Protein AF-A0A960VFF1-F1 (afdb_monomer_lite)

Sequence (77 aa):
MSKNEVCPLCGTEIAPSEEFVSYSHFIEDSSDPLYDYSGCSFHKVCFKSWDKKETYEKKFNIFLEDAQRVHERNTGQ

Secondary structure (DSSP, 8-state):
-PPPPBPTTT--B--TTS-EEE-------TTSTTGGGTT-EEEHHHHHH-TTHHHHHHHHHHHHHHHHHHHHHHS--

Foldseek 3Di:
DPDFAAAPQPRHGDDPPFDKDFAAAQDPDPVDPCNVVGGGIHGPVSLVPDPCNVVVVVSRVVSVVVVVVVVVVPVPD

pLDDT: mean 87.17, std 15.7, range [38.38, 97.94]

Structure (mmCIF, N/CA/C/O backbone):
data_AF-A0A960VFF1-F1
#
_entry.id   AF-A0A960VFF1-F1
#
loop_
_atom_site.group_PDB
_atom_site.id
_atom_site.type_symbol
_atom_site.label_atom_id
_atom_site.label_alt_id
_atom_site.label_comp_id
_atom_site.label_asym_id
_atom_site.label_entity_id
_atom_site.label_seq_id
_atom_site.pdbx_PDB_ins_code
_atom_site.Cartn_x
_atom_site.Cartn_y
_atom_site.Cartn_z
_atom_site.occupancy
_atom_site.B_iso_or_equiv
_atom_site.auth_seq_id
_atom_site.auth_comp_id
_atom_site.auth_asym_id
_atom_site.auth_atom_id
_atom_site.pdbx_PDB_model_num
ATOM 1 N N . MET A 1 1 ? -19.047 16.257 -4.560 1.00 38.38 1 MET A N 1
ATOM 2 C CA . MET A 1 1 ? -19.122 15.088 -3.663 1.00 38.38 1 MET A CA 1
ATOM 3 C C . MET A 1 1 ? -17.712 14.825 -3.177 1.00 38.38 1 MET A C 1
ATOM 5 O O . MET A 1 1 ? -16.861 14.534 -4.008 1.00 38.38 1 MET A O 1
ATOM 9 N N . SER A 1 2 ? -17.435 15.045 -1.895 1.00 48.59 2 SER A N 1
ATOM 10 C CA . SER A 1 2 ? -16.142 14.690 -1.305 1.00 48.59 2 SER A CA 1
ATOM 11 C C . SER A 1 2 ? -16.051 13.164 -1.312 1.00 48.59 2 SER A C 1
ATOM 13 O O . SER A 1 2 ? -16.934 12.515 -0.760 1.00 48.59 2 SER A O 1
ATOM 15 N N . LYS A 1 3 ? -15.077 12.581 -2.019 1.00 61.81 3 LYS A N 1
ATOM 16 C CA . LYS A 1 3 ? -14.817 11.139 -1.917 1.00 61.81 3 LYS A CA 1
ATOM 17 C C . LYS A 1 3 ? -14.370 10.872 -0.481 1.00 61.81 3 LYS A C 1
ATOM 19 O O . LYS A 1 3 ? -13.353 11.424 -0.071 1.00 61.81 3 LYS A O 1
ATOM 24 N N . ASN A 1 4 ? -15.119 10.065 0.262 1.00 69.94 4 ASN A N 1
ATOM 25 C CA . ASN A 1 4 ? -14.617 9.521 1.518 1.00 69.94 4 ASN A CA 1
ATOM 26 C C . ASN A 1 4 ? -13.498 8.525 1.183 1.00 69.94 4 ASN A C 1
ATOM 28 O O . ASN A 1 4 ? -13.647 7.712 0.266 1.00 69.94 4 ASN A O 1
ATOM 32 N N . GLU A 1 5 ? -12.367 8.621 1.882 1.00 88.00 5 GLU A N 1
ATOM 33 C CA . GLU A 1 5 ? -11.281 7.655 1.730 1.00 88.00 5 GLU A CA 1
ATOM 34 C C . GLU A 1 5 ? -11.662 6.367 2.462 1.00 88.00 5 GLU A C 1
ATOM 36 O O . GLU A 1 5 ? -11.898 6.370 3.668 1.00 88.00 5 GLU A O 1
ATOM 41 N N . VAL A 1 6 ? -11.760 5.265 1.721 1.00 95.12 6 VAL A N 1
ATOM 42 C CA . VAL A 1 6 ? -12.067 3.936 2.259 1.00 95.12 6 VAL A CA 1
ATOM 43 C C . VAL A 1 6 ? -10.774 3.141 2.319 1.00 95.12 6 VAL A C 1
ATOM 45 O O . VAL A 1 6 ? -10.056 3.057 1.326 1.00 95.12 6 VAL A O 1
ATOM 48 N N . CYS A 1 7 ? -10.491 2.532 3.468 1.00 96.75 7 CYS A N 1
ATOM 49 C CA . CYS A 1 7 ? -9.342 1.653 3.623 1.00 96.75 7 CYS A CA 1
ATOM 50 C C . CYS A 1 7 ? -9.581 0.356 2.829 1.00 96.75 7 CYS A C 1
ATOM 52 O O . CYS A 1 7 ? -10.473 -0.420 3.187 1.00 96.75 7 CYS A O 1
ATOM 54 N N . PRO A 1 8 ? -8.779 0.049 1.795 1.00 95.81 8 PRO A N 1
ATOM 55 C CA . PRO A 1 8 ? -9.013 -1.116 0.936 1.00 95.81 8 PRO A CA 1
ATOM 56 C C . PRO A 1 8 ? -8.715 -2.456 1.631 1.00 95.81 8 PRO A C 1
ATOM 58 O O . PRO A 1 8 ? -9.046 -3.512 1.100 1.00 95.81 8 PRO A O 1
ATOM 61 N N . LEU A 1 9 ? -8.092 -2.437 2.817 1.00 96.62 9 LEU A N 1
ATOM 62 C CA . LEU A 1 9 ? -7.782 -3.647 3.587 1.00 96.62 9 LEU A CA 1
ATOM 63 C C . LEU A 1 9 ? -8.948 -4.111 4.465 1.00 96.62 9 LEU A C 1
ATOM 65 O O . LEU A 1 9 ? -9.109 -5.310 4.667 1.00 96.62 9 LEU A O 1
ATOM 69 N N . CYS A 1 10 ? -9.740 -3.181 5.003 1.00 96.69 10 CYS A N 1
ATOM 70 C CA . CYS A 1 10 ? -10.873 -3.503 5.877 1.00 96.69 10 CYS A CA 1
ATOM 71 C C . CYS A 1 10 ? -12.237 -3.156 5.265 1.00 96.69 10 CYS A C 1
ATOM 73 O O . CYS A 1 10 ? -13.252 -3.646 5.749 1.00 96.69 10 CYS A O 1
ATOM 75 N N . GLY A 1 11 ? -12.270 -2.339 4.207 1.00 95.62 11 GLY A N 1
ATOM 76 C CA . GLY A 1 11 ? -13.494 -1.902 3.535 1.00 95.62 11 GLY A CA 1
ATOM 77 C C . GLY A 1 11 ? -14.258 -0.786 4.255 1.00 95.62 11 GLY A C 1
ATOM 78 O O . GLY A 1 11 ? -15.358 -0.444 3.828 1.00 95.62 11 GLY A O 1
ATOM 79 N N . THR A 1 12 ? -13.698 -0.212 5.323 1.00 96.31 12 THR A N 1
ATOM 80 C CA . THR A 1 12 ? -14.336 0.844 6.124 1.00 96.31 12 THR A CA 1
ATOM 81 C C . THR A 1 12 ? -13.772 2.218 5.773 1.00 96.31 12 THR A C 1
ATOM 83 O O . THR A 1 12 ? -12.595 2.352 5.430 1.00 96.31 12 THR A O 1
ATOM 86 N N . GLU A 1 13 ? -14.608 3.250 5.878 1.00 96.06 13 GLU A N 1
ATOM 87 C CA . GLU A 1 13 ? -14.175 4.646 5.779 1.00 96.06 13 GLU A CA 1
ATOM 88 C C . GLU A 1 13 ? -13.100 4.972 6.823 1.00 96.06 13 GLU A C 1
ATOM 90 O O . GLU A 1 13 ? -13.167 4.519 7.966 1.00 96.06 13 GLU A O 1
ATOM 95 N N . ILE A 1 14 ? -12.112 5.765 6.419 1.00 95.38 14 ILE A N 1
ATOM 96 C CA . ILE A 1 14 ? -11.099 6.328 7.306 1.00 95.38 14 ILE A CA 1
ATOM 97 C C . ILE A 1 14 ? -11.656 7.647 7.837 1.00 95.38 14 ILE A C 1
ATOM 99 O O . ILE A 1 14 ? -11.779 8.627 7.098 1.00 95.38 14 ILE A O 1
ATOM 103 N N . ALA A 1 15 ? -12.024 7.679 9.115 1.00 92.81 15 ALA A N 1
ATOM 104 C CA . ALA A 1 15 ? -12.525 8.899 9.729 1.00 92.81 15 ALA A CA 1
ATOM 105 C C . ALA A 1 15 ? -11.382 9.918 9.932 1.00 92.81 15 ALA A C 1
ATOM 107 O O . ALA A 1 15 ? -10.249 9.523 10.207 1.00 92.81 15 ALA A O 1
ATOM 108 N N . PRO A 1 16 ? -11.658 11.239 9.910 1.00 88.62 16 PRO A N 1
ATOM 109 C CA . PRO A 1 16 ? -10.630 12.268 10.122 1.00 88.62 16 PRO A CA 1
ATOM 110 C C . PRO A 1 16 ? -9.889 12.173 11.466 1.00 88.62 16 PRO A C 1
ATOM 112 O O . PRO A 1 16 ? -8.814 12.743 11.622 1.00 88.62 16 PRO A O 1
ATOM 115 N N . SER A 1 17 ? -10.482 11.498 12.454 1.00 93.06 17 SER A N 1
ATOM 116 C CA . SER A 1 17 ? -9.896 11.260 13.775 1.00 93.06 17 SER A CA 1
ATOM 117 C C . SER A 1 17 ? -9.010 10.013 13.849 1.00 93.06 17 SER A C 1
ATOM 119 O O . SER A 1 17 ? -8.378 9.791 14.879 1.00 93.06 17 SER A O 1
ATOM 121 N N . GLU A 1 18 ? -9.003 9.165 12.820 1.00 94.00 18 GLU A N 1
ATOM 122 C CA . GLU A 1 18 ? -8.223 7.928 12.795 1.00 94.00 18 GLU A CA 1
ATOM 123 C C . GLU A 1 18 ? -6.828 8.162 12.212 1.00 94.00 18 GLU A C 1
ATOM 125 O O . GLU A 1 18 ? -6.633 8.960 11.298 1.00 94.00 18 GLU A O 1
ATOM 130 N N . GLU A 1 19 ? -5.833 7.435 12.722 1.00 96.62 19 GLU A N 1
ATOM 131 C CA . GLU A 1 19 ? -4.500 7.455 12.126 1.00 96.62 19 GLU A CA 1
ATOM 132 C C . GLU A 1 19 ? -4.483 6.657 10.818 1.00 96.62 19 GLU A C 1
ATOM 134 O O . GLU A 1 19 ? -4.844 5.473 10.784 1.00 96.62 19 GLU A O 1
ATOM 139 N N . PHE A 1 20 ? -3.968 7.274 9.758 1.00 96.19 20 PHE A N 1
ATOM 140 C CA . PHE A 1 20 ? -3.835 6.657 8.446 1.00 96.19 20 PHE A CA 1
ATOM 141 C C . PHE A 1 20 ? -2.457 6.898 7.832 1.00 96.19 20 PHE A C 1
ATOM 143 O O . PHE A 1 20 ? -1.682 7.745 8.279 1.00 96.19 20 PHE A O 1
ATOM 150 N N . VAL A 1 21 ? -2.145 6.098 6.819 1.00 95.62 21 VAL A N 1
ATOM 151 C CA . VAL A 1 21 ? -0.989 6.271 5.940 1.00 95.62 21 VAL A CA 1
ATOM 152 C C . VAL A 1 21 ? -1.488 6.361 4.507 1.00 95.62 21 VAL A C 1
ATOM 154 O O . VAL A 1 21 ? -2.386 5.612 4.126 1.00 95.62 21 VAL A O 1
ATOM 157 N N . SER A 1 22 ? -0.904 7.261 3.724 1.00 93.50 22 SER A N 1
ATOM 158 C CA . SER A 1 22 ? -1.268 7.477 2.324 1.00 93.50 22 SER A CA 1
ATOM 159 C C . SER A 1 22 ? -0.052 7.297 1.440 1.00 93.50 22 SER A C 1
ATOM 161 O O . SER A 1 22 ? 1.051 7.719 1.790 1.00 93.50 22 SER A O 1
ATOM 163 N N . TYR A 1 23 ? -0.276 6.699 0.279 1.00 93.81 23 TYR A N 1
ATOM 164 C CA . TYR A 1 23 ? 0.741 6.512 -0.744 1.00 93.81 23 TYR A CA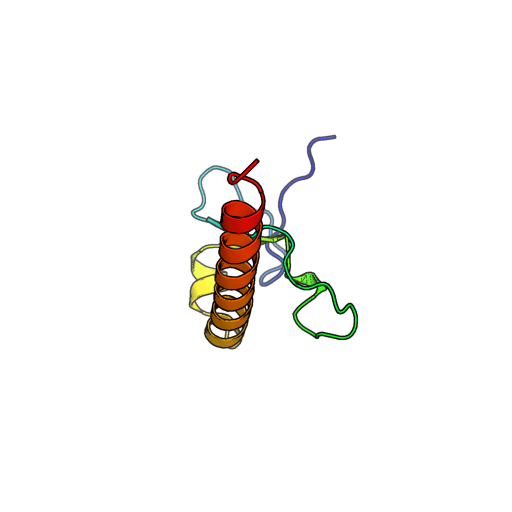 1
ATOM 165 C C . TYR A 1 23 ? 0.303 7.224 -2.018 1.00 93.81 23 TYR A C 1
ATOM 167 O O . TYR A 1 23 ? -0.876 7.210 -2.360 1.00 93.81 23 TYR A O 1
ATOM 175 N N . SER A 1 24 ? 1.244 7.831 -2.740 1.00 90.75 24 SER A N 1
ATOM 176 C CA . SER A 1 24 ? 1.005 8.220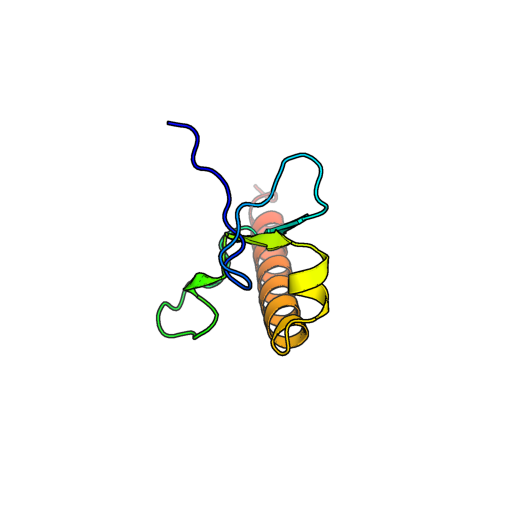 -4.132 1.00 90.75 24 SER A CA 1
ATOM 177 C C . SER A 1 24 ? 0.835 6.970 -4.993 1.00 90.75 24 SER A C 1
ATOM 179 O O . SER A 1 24 ? 1.272 5.890 -4.606 1.00 90.75 24 SER A O 1
ATOM 181 N N . HIS A 1 25 ? 0.232 7.091 -6.171 1.00 92.19 25 HIS A N 1
ATOM 182 C CA . HIS A 1 25 ? 0.245 5.984 -7.124 1.00 92.19 25 HIS A CA 1
ATOM 183 C C . HIS A 1 25 ? 1.685 5.765 -7.627 1.00 92.19 25 HIS A C 1
ATOM 185 O O . HIS A 1 25 ? 2.343 6.722 -8.031 1.00 92.19 25 HIS A O 1
ATOM 191 N N . PHE A 1 26 ? 2.189 4.536 -7.524 1.00 94.31 26 PHE A N 1
ATOM 192 C CA . PHE A 1 26 ? 3.589 4.164 -7.776 1.00 94.31 26 PHE A CA 1
ATOM 193 C C . PHE A 1 26 ? 3.768 2.816 -8.490 1.00 94.31 26 PHE A C 1
ATOM 195 O O . PHE A 1 26 ? 4.884 2.478 -8.876 1.00 94.31 26 PHE A O 1
ATOM 202 N N . ILE A 1 27 ? 2.704 2.023 -8.638 1.00 92.88 27 ILE A N 1
ATOM 203 C CA . ILE A 1 27 ? 2.741 0.756 -9.375 1.00 92.88 27 ILE A CA 1
ATOM 204 C C . ILE A 1 27 ? 2.090 0.995 -10.729 1.00 92.88 27 ILE A C 1
ATOM 206 O O . ILE A 1 27 ? 0.891 1.227 -10.793 1.00 92.88 27 ILE A O 1
ATOM 210 N N . GLU A 1 28 ? 2.876 0.943 -11.802 1.00 92.00 28 GLU A N 1
ATOM 211 C CA . GLU A 1 28 ? 2.378 1.175 -13.167 1.00 92.00 28 GLU A CA 1
ATOM 212 C C . GLU A 1 28 ? 1.808 -0.095 -13.816 1.00 92.00 28 GLU A C 1
ATOM 214 O O . GLU A 1 28 ? 0.906 -0.018 -14.650 1.00 92.00 28 GLU A O 1
ATOM 219 N N . ASP A 1 29 ? 2.317 -1.273 -13.439 1.00 93.75 29 ASP A N 1
ATOM 220 C CA . ASP A 1 29 ? 1.848 -2.546 -13.987 1.00 93.75 29 ASP A CA 1
ATOM 221 C C . ASP A 1 29 ? 0.506 -2.953 -13.371 1.00 93.75 29 ASP A C 1
ATOM 223 O O . ASP A 1 29 ? 0.441 -3.418 -12.234 1.00 93.75 29 ASP A O 1
ATOM 227 N N . SER A 1 30 ? -0.563 -2.834 -14.160 1.00 93.50 30 SER A N 1
ATOM 228 C CA . SER A 1 30 ? -1.918 -3.255 -13.774 1.00 93.50 30 SER A CA 1
ATOM 229 C C . SER A 1 30 ? -2.074 -4.761 -13.532 1.00 93.50 30 SER A C 1
ATOM 231 O O . SER A 1 30 ? -3.082 -5.186 -12.972 1.00 93.50 30 SER A O 1
ATOM 233 N N . SER A 1 31 ? -1.098 -5.578 -13.944 1.00 95.44 31 SER A N 1
ATOM 234 C CA . SER A 1 31 ? -1.098 -7.017 -13.649 1.00 95.44 31 SER A CA 1
ATOM 235 C C . SER A 1 31 ? -0.554 -7.329 -12.251 1.00 95.44 31 SER A C 1
ATOM 237 O O . SER A 1 31 ? -0.701 -8.458 -11.775 1.00 95.44 31 SER A O 1
ATOM 239 N N . ASP A 1 32 ? 0.081 -6.358 -11.584 1.00 94.44 32 ASP A N 1
ATOM 240 C CA . ASP A 1 32 ? 0.605 -6.530 -10.236 1.00 94.44 32 ASP A CA 1
ATOM 241 C C . ASP A 1 32 ? -0.563 -6.623 -9.236 1.00 94.44 32 ASP A C 1
ATOM 243 O O . ASP A 1 32 ? -1.407 -5.727 -9.183 1.00 94.44 32 ASP A O 1
ATOM 247 N N . PRO A 1 33 ? -0.622 -7.658 -8.379 1.00 94.94 33 PRO A N 1
ATOM 248 C CA . PRO A 1 33 ? -1.690 -7.801 -7.390 1.00 94.94 33 PRO A CA 1
ATOM 249 C C . PRO A 1 33 ? -1.729 -6.673 -6.345 1.00 94.94 33 PRO A C 1
ATOM 251 O O . PRO A 1 33 ? -2.656 -6.626 -5.537 1.00 94.94 33 PRO A O 1
ATOM 254 N N . LEU A 1 34 ? -0.708 -5.813 -6.295 1.00 95.94 34 LEU A N 1
ATOM 255 C CA . LEU A 1 34 ? -0.654 -4.633 -5.440 1.00 95.94 34 LEU A CA 1
ATOM 256 C C . LEU A 1 34 ? -1.097 -3.343 -6.155 1.00 95.94 34 LEU A C 1
ATOM 258 O O . LEU A 1 34 ? -1.208 -2.314 -5.489 1.00 95.94 34 LEU A O 1
ATOM 262 N N . TYR A 1 35 ? -1.369 -3.388 -7.465 1.00 94.62 35 TYR A N 1
ATOM 263 C CA . TYR A 1 35 ? -1.742 -2.227 -8.280 1.00 94.62 35 TYR A CA 1
ATOM 264 C C . TYR A 1 35 ? -2.917 -1.442 -7.687 1.00 94.62 35 TYR A C 1
ATOM 266 O O . TYR A 1 35 ? -2.795 -0.241 -7.453 1.00 94.62 35 TYR A O 1
ATOM 274 N N . ASP A 1 36 ? -4.006 -2.132 -7.336 1.00 93.38 36 ASP A N 1
ATOM 275 C CA . ASP A 1 36 ? -5.229 -1.512 -6.801 1.00 93.38 36 ASP A CA 1
ATOM 276 C C . ASP A 1 36 ? -5.042 -0.851 -5.429 1.00 93.38 36 ASP A C 1
ATOM 278 O O . ASP A 1 36 ? -5.859 -0.038 -5.006 1.00 93.38 36 ASP A O 1
ATOM 282 N N . TYR A 1 37 ? -3.970 -1.202 -4.719 1.00 94.69 37 TYR A N 1
ATOM 283 C CA . TYR A 1 37 ? -3.623 -0.612 -3.429 1.00 94.69 37 TYR A CA 1
ATOM 284 C C . TYR A 1 37 ? -2.770 0.654 -3.597 1.00 94.69 37 TYR A C 1
ATOM 286 O O . TYR A 1 37 ? -2.669 1.467 -2.677 1.00 94.69 37 TYR A O 1
ATOM 294 N N . SER A 1 38 ? -2.159 0.836 -4.770 1.00 93.38 38 SER A N 1
ATOM 295 C CA . SER A 1 38 ? -1.282 1.957 -5.072 1.00 93.38 38 SER A CA 1
ATOM 296 C C . SER A 1 38 ? -2.073 3.250 -5.255 1.00 93.38 38 SER A C 1
ATOM 298 O O . SER A 1 38 ? -2.966 3.336 -6.096 1.00 93.38 38 SER A O 1
ATOM 300 N N . GLY A 1 39 ? -1.721 4.297 -4.508 1.00 91.19 39 GLY A N 1
ATOM 301 C CA . GLY A 1 39 ? -2.492 5.545 -4.501 1.00 91.19 39 GLY A CA 1
ATOM 302 C C . GLY A 1 39 ? -3.606 5.593 -3.452 1.00 91.19 39 GLY A C 1
ATOM 303 O O . GLY A 1 39 ? -4.353 6.569 -3.422 1.00 91.19 39 GLY A O 1
ATOM 304 N N . CYS A 1 40 ? -3.744 4.561 -2.613 1.00 94.31 40 CYS A N 1
ATOM 305 C CA . CYS A 1 40 ? -4.747 4.523 -1.553 1.00 94.31 40 CYS A CA 1
ATOM 306 C C . CYS A 1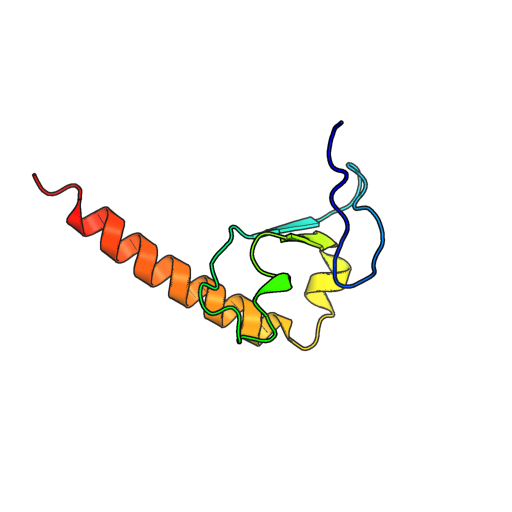 40 ? -4.217 5.022 -0.203 1.00 94.31 40 CYS A C 1
ATOM 308 O O . CYS A 1 40 ? -3.016 4.983 0.096 1.00 94.31 40 CYS A O 1
ATOM 310 N N . SER A 1 41 ? -5.170 5.413 0.641 1.00 95.56 41 SER A N 1
ATOM 311 C CA . SER A 1 41 ? -4.988 5.594 2.077 1.00 95.56 41 SER A CA 1
ATOM 312 C C . SER A 1 41 ? -5.431 4.343 2.838 1.00 95.56 41 SER A C 1
ATOM 314 O O . SER A 1 41 ? -6.382 3.657 2.461 1.00 95.56 41 SER A O 1
ATOM 316 N N . PHE A 1 42 ? -4.746 4.053 3.939 1.00 96.50 42 PHE A N 1
ATOM 317 C CA . PHE A 1 42 ? -4.984 2.888 4.784 1.00 96.50 42 PHE A CA 1
ATOM 318 C C . PHE A 1 42 ? -5.067 3.314 6.238 1.00 96.50 42 PHE A C 1
ATOM 320 O O . PHE A 1 42 ? -4.252 4.123 6.681 1.00 96.50 42 PHE A O 1
ATOM 327 N N . HIS A 1 43 ? -5.938 2.683 7.029 1.00 97.94 43 HIS A N 1
ATOM 328 C CA . HIS A 1 43 ? -5.788 2.749 8.483 1.00 97.94 43 HIS A CA 1
ATOM 329 C C . HIS A 1 43 ? -4.387 2.277 8.870 1.00 97.94 43 HIS A C 1
ATOM 331 O O . HIS A 1 43 ? -3.939 1.207 8.445 1.00 97.94 43 HIS A O 1
ATOM 337 N N . LYS A 1 44 ? -3.708 3.039 9.730 1.00 97.00 44 LYS A N 1
ATOM 338 C CA . LYS A 1 44 ? -2.342 2.734 10.175 1.00 97.00 44 LYS A CA 1
ATOM 339 C C . LYS A 1 44 ? -2.246 1.342 10.805 1.00 97.00 44 LYS A C 1
ATOM 341 O O . LYS A 1 44 ? -1.263 0.633 10.600 1.00 97.00 44 LYS A O 1
ATOM 346 N N . VAL A 1 45 ? -3.288 0.930 11.530 1.00 97.31 45 VAL A N 1
ATOM 347 C CA . VAL A 1 45 ? -3.390 -0.407 12.133 1.00 97.31 45 VAL A CA 1
ATOM 348 C C . VAL A 1 45 ? -3.563 -1.507 11.084 1.00 97.31 45 VAL A C 1
ATOM 350 O O . VAL A 1 45 ? -2.842 -2.500 11.139 1.00 97.31 45 VAL A O 1
ATOM 353 N N . CYS A 1 46 ? -4.437 -1.312 10.090 1.00 97.88 46 CYS A N 1
ATOM 354 C CA . CYS A 1 46 ? -4.642 -2.280 9.013 1.00 97.88 46 CYS A CA 1
ATOM 355 C C . CYS A 1 46 ? -3.364 -2.464 8.199 1.00 97.88 46 CYS A C 1
ATOM 357 O O . CYS A 1 46 ? -2.956 -3.593 7.953 1.00 97.88 46 CYS A O 1
ATOM 359 N N . PHE A 1 47 ? -2.694 -1.362 7.856 1.00 97.62 47 PHE A N 1
ATOM 360 C CA . PHE A 1 47 ? -1.436 -1.417 7.124 1.00 97.62 47 PHE A CA 1
ATOM 361 C C . PHE A 1 47 ? -0.332 -2.120 7.923 1.00 97.62 47 PHE A C 1
ATOM 363 O O . PHE A 1 47 ? 0.395 -2.946 7.382 1.00 97.62 47 PHE A O 1
ATOM 370 N N . LYS A 1 48 ? -0.229 -1.852 9.233 1.00 97.31 48 LYS A N 1
ATOM 371 C CA . LYS A 1 48 ? 0.765 -2.494 10.108 1.00 97.31 48 LYS A CA 1
ATOM 372 C C . LYS A 1 48 ? 0.583 -4.013 10.205 1.00 97.31 48 LYS A C 1
ATOM 374 O O . LYS A 1 48 ? 1.576 -4.721 10.340 1.00 97.31 48 LYS A O 1
ATOM 379 N N . SER A 1 49 ? -0.657 -4.493 10.158 1.00 97.06 49 SER A N 1
ATOM 380 C CA . SER A 1 49 ? -0.997 -5.917 10.271 1.00 97.06 49 SER A CA 1
ATOM 381 C C . SER A 1 49 ? -1.104 -6.642 8.928 1.00 97.06 49 SER A C 1
ATOM 383 O O . SER A 1 49 ? -1.356 -7.845 8.915 1.00 97.06 49 SER A O 1
ATOM 385 N N . TRP A 1 50 ? -0.933 -5.941 7.808 1.00 97.62 50 TRP A N 1
ATOM 386 C CA . TRP A 1 50 ? -1.063 -6.528 6.482 1.00 97.62 50 TRP A CA 1
ATOM 387 C C . TRP A 1 50 ? 0.140 -7.408 6.134 1.00 97.62 50 TRP A C 1
ATOM 389 O O . TRP A 1 50 ? 1.285 -6.963 6.204 1.00 97.62 50 TRP A O 1
ATOM 399 N N . ASP A 1 51 ? -0.113 -8.642 5.698 1.00 97.19 51 ASP A N 1
ATOM 400 C CA . ASP A 1 51 ? 0.928 -9.614 5.345 1.00 97.19 51 ASP A CA 1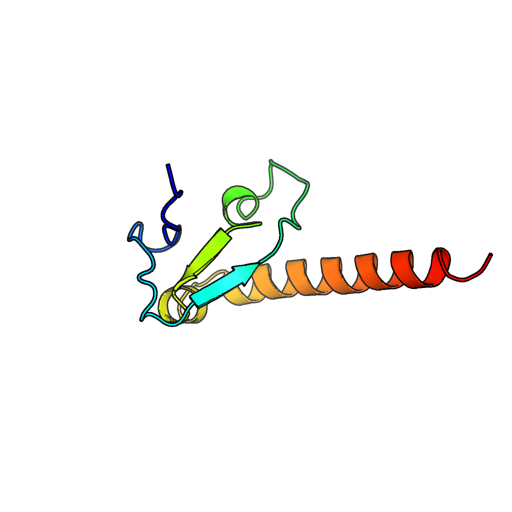
ATOM 401 C C . ASP A 1 51 ? 1.825 -9.134 4.194 1.00 97.19 51 ASP A C 1
ATOM 403 O O . ASP A 1 51 ? 3.015 -9.445 4.158 1.00 97.19 51 ASP A O 1
ATOM 407 N N . LYS A 1 52 ? 1.288 -8.303 3.291 1.00 96.62 52 LYS A N 1
ATOM 408 C CA . LYS A 1 52 ? 2.035 -7.768 2.144 1.00 96.62 52 LYS A CA 1
ATOM 409 C C . LYS A 1 52 ? 2.751 -6.447 2.433 1.00 96.62 52 LYS A C 1
ATOM 411 O O . LYS A 1 52 ? 3.400 -5.923 1.526 1.00 96.62 52 LYS A O 1
ATOM 416 N N . LYS A 1 53 ? 2.679 -5.918 3.666 1.00 96.69 53 LYS A N 1
ATOM 417 C CA . LYS A 1 53 ? 3.262 -4.619 4.059 1.00 96.69 53 LYS A CA 1
ATOM 418 C C . LYS A 1 53 ? 4.710 -4.470 3.599 1.00 96.69 53 LYS A C 1
ATOM 420 O O . LYS A 1 53 ? 5.043 -3.497 2.934 1.00 96.69 53 LYS A O 1
ATOM 425 N N . GLU A 1 54 ? 5.556 -5.447 3.919 1.00 97.00 54 GLU A N 1
ATOM 426 C CA . GLU A 1 54 ? 6.988 -5.387 3.607 1.00 97.00 54 GLU A CA 1
ATOM 427 C C . GLU A 1 54 ? 7.244 -5.347 2.092 1.00 97.00 54 GLU A C 1
ATOM 429 O O . GLU A 1 54 ? 8.053 -4.557 1.607 1.00 97.00 54 GLU A O 1
ATOM 434 N N . THR A 1 55 ? 6.507 -6.154 1.323 1.00 96.75 55 THR A N 1
ATOM 435 C CA . THR A 1 55 ? 6.618 -6.168 -0.145 1.00 96.75 55 THR A CA 1
ATOM 436 C C . THR A 1 55 ? 6.148 -4.844 -0.747 1.00 96.75 55 THR A C 1
ATOM 438 O O . THR A 1 55 ? 6.780 -4.324 -1.667 1.00 96.75 55 THR A O 1
ATOM 441 N N . TYR A 1 56 ? 5.064 -4.284 -0.212 1.00 96.38 56 TYR A N 1
ATOM 442 C CA . TYR A 1 56 ? 4.511 -3.008 -0.646 1.00 96.38 56 TYR A CA 1
ATOM 443 C C . TYR A 1 56 ? 5.470 -1.841 -0.357 1.00 96.38 56 TYR A C 1
ATOM 445 O O . TYR A 1 56 ? 5.794 -1.076 -1.264 1.00 96.38 56 TYR A O 1
ATOM 453 N N . GLU A 1 57 ? 6.008 -1.752 0.866 1.00 95.44 57 GLU A N 1
ATOM 454 C CA . GLU A 1 57 ? 7.003 -0.736 1.244 1.00 95.44 57 GLU A CA 1
ATOM 455 C C . GLU A 1 57 ? 8.281 -0.853 0.410 1.00 95.44 57 GLU A C 1
ATOM 457 O O . GLU A 1 57 ? 8.823 0.159 -0.028 1.00 95.44 57 GLU A O 1
ATOM 462 N N . LYS A 1 58 ? 8.743 -2.076 0.125 1.00 96.19 58 LYS A N 1
ATOM 463 C CA . LYS A 1 58 ? 9.916 -2.289 -0.728 1.00 96.19 58 LYS A CA 1
ATOM 464 C C . LYS A 1 58 ? 9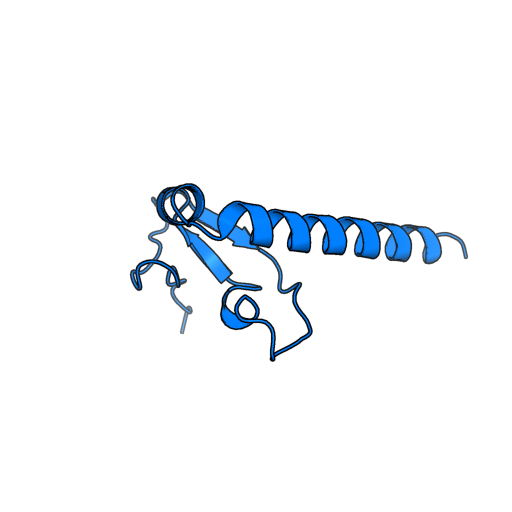.707 -1.732 -2.137 1.00 96.19 58 LYS A C 1
ATOM 466 O O . LYS A 1 58 ? 10.593 -1.056 -2.650 1.00 96.19 58 LYS A O 1
ATOM 471 N N . LYS A 1 59 ? 8.550 -1.989 -2.756 1.00 95.31 59 LYS A N 1
ATOM 472 C CA . LYS A 1 59 ? 8.222 -1.440 -4.083 1.00 95.31 59 LYS A CA 1
ATOM 473 C C . LYS A 1 59 ? 8.111 0.087 -4.052 1.00 95.31 59 LYS A C 1
ATOM 475 O O . LYS A 1 59 ? 8.613 0.739 -4.960 1.00 95.31 59 LYS A O 1
ATOM 480 N N . PHE A 1 60 ? 7.514 0.653 -3.001 1.00 94.44 60 PHE A N 1
ATOM 481 C CA . PHE A 1 60 ? 7.418 2.105 -2.852 1.00 94.44 60 PHE A CA 1
ATOM 482 C C . PHE A 1 60 ? 8.791 2.766 -2.681 1.00 94.44 60 PHE A C 1
ATOM 484 O O . PHE A 1 60 ? 9.060 3.790 -3.300 1.00 94.44 60 PHE A O 1
ATOM 491 N N . ASN A 1 61 ? 9.686 2.163 -1.897 1.00 93.88 61 ASN A N 1
ATOM 492 C CA . ASN A 1 61 ? 11.047 2.671 -1.729 1.00 93.88 61 ASN A CA 1
ATOM 493 C C . ASN A 1 61 ? 11.822 2.658 -3.053 1.00 93.88 61 ASN A C 1
ATOM 495 O O . ASN A 1 61 ? 12.432 3.667 -3.386 1.00 93.88 61 ASN A O 1
ATOM 499 N N . ILE A 1 62 ? 11.718 1.578 -3.840 1.00 92.81 62 ILE A N 1
ATOM 500 C CA . ILE A 1 62 ? 12.316 1.508 -5.185 1.00 92.81 62 ILE A CA 1
ATOM 501 C C . ILE A 1 62 ? 11.788 2.649 -6.065 1.00 92.81 62 ILE A C 1
ATOM 503 O O . ILE A 1 62 ? 12.572 3.363 -6.685 1.00 92.81 62 ILE A O 1
ATOM 507 N N . PHE A 1 63 ? 10.470 2.877 -6.061 1.00 91.06 63 PHE A N 1
ATOM 508 C CA . PHE A 1 63 ? 9.867 3.995 -6.785 1.00 91.06 63 PHE A CA 1
ATOM 509 C C . PHE A 1 63 ? 10.429 5.355 -6.341 1.00 91.06 63 PHE A C 1
ATOM 511 O O . PHE A 1 63 ? 10.739 6.194 -7.186 1.00 91.06 63 PHE A O 1
ATOM 518 N N . LEU A 1 64 ? 10.591 5.587 -5.033 1.00 89.06 64 LEU A N 1
ATOM 519 C CA . LEU A 1 64 ? 11.168 6.833 -4.521 1.00 89.06 64 LEU A CA 1
ATOM 520 C C . LEU A 1 64 ? 12.628 7.015 -4.952 1.00 89.06 64 LEU A C 1
ATOM 522 O O . LEU A 1 64 ? 13.013 8.125 -5.320 1.00 89.06 64 LEU A O 1
ATOM 526 N N . GLU A 1 65 ? 13.429 5.949 -4.933 1.00 88.81 65 GLU A N 1
ATOM 527 C CA . GLU A 1 65 ? 14.816 5.979 -5.409 1.00 88.81 65 GLU A CA 1
ATOM 528 C C . GLU A 1 65 ? 14.887 6.333 -6.903 1.00 88.81 65 GLU A C 1
ATOM 530 O O . GLU A 1 65 ? 15.703 7.165 -7.311 1.00 88.81 65 GLU A O 1
ATOM 535 N N . ASP A 1 66 ? 14.003 5.761 -7.724 1.00 82.62 66 ASP A N 1
ATOM 536 C CA . ASP A 1 66 ? 13.926 6.082 -9.150 1.00 82.62 66 ASP A CA 1
ATOM 537 C C . ASP A 1 66 ? 13.426 7.514 -9.398 1.00 82.62 66 ASP A C 1
ATOM 539 O O . ASP A 1 66 ? 13.989 8.228 -10.234 1.00 82.62 66 ASP A O 1
ATOM 543 N N . ALA A 1 67 ? 12.441 7.988 -8.630 1.00 76.00 67 ALA A N 1
ATOM 544 C CA . ALA A 1 67 ? 11.932 9.356 -8.722 1.00 76.00 67 ALA A CA 1
ATOM 545 C C . ALA A 1 67 ? 12.996 10.408 -8.345 1.00 76.00 67 ALA A C 1
ATOM 547 O O . ALA A 1 67 ? 13.116 11.439 -9.013 1.00 76.00 67 ALA A O 1
ATOM 548 N N . GLN A 1 68 ? 13.816 10.141 -7.322 1.00 66.56 68 GLN A N 1
ATOM 549 C CA . GLN A 1 68 ? 14.926 11.018 -6.923 1.00 66.56 68 GLN A CA 1
ATOM 550 C C . GLN A 1 68 ? 15.977 11.147 -8.035 1.00 66.56 68 GLN A C 1
ATOM 552 O O . GLN A 1 68 ? 16.372 12.261 -8.383 1.00 66.56 68 GLN A O 1
ATOM 557 N N . ARG A 1 69 ? 16.321 10.035 -8.700 1.00 61.81 69 ARG A N 1
ATOM 558 C CA . ARG A 1 69 ? 17.250 10.028 -9.848 1.00 61.81 69 ARG A CA 1
ATOM 559 C C . ARG A 1 69 ? 16.743 10.807 -11.063 1.00 61.81 69 ARG A C 1
ATOM 561 O O . ARG A 1 69 ? 17.536 11.136 -11.950 1.00 61.81 69 ARG A O 1
ATOM 568 N N . VAL A 1 70 ? 15.434 11.038 -11.170 1.00 58.62 70 VAL A N 1
ATOM 569 C CA . VAL A 1 70 ? 14.828 11.860 -12.229 1.00 58.62 70 VAL A CA 1
ATOM 570 C C . VAL A 1 70 ? 14.835 13.339 -11.839 1.00 58.62 70 VAL A C 1
ATOM 572 O O . VAL A 1 70 ? 15.084 14.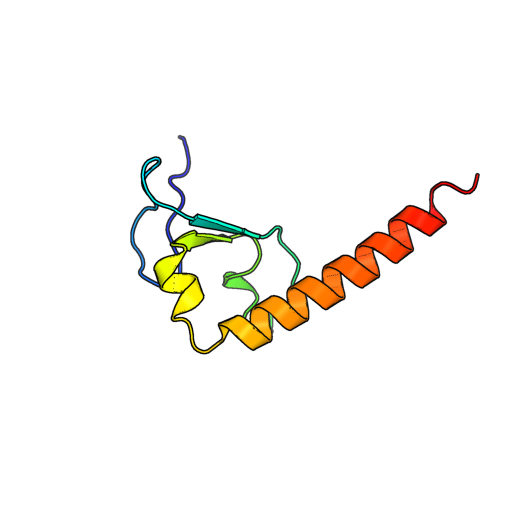182 -12.699 1.00 58.62 70 VAL A O 1
ATOM 575 N N . HIS A 1 71 ? 14.635 13.679 -10.562 1.00 56.12 71 HIS A N 1
ATOM 576 C CA . HIS A 1 71 ? 14.746 15.066 -10.100 1.00 56.12 71 HIS A CA 1
ATOM 577 C C . HIS A 1 71 ? 16.171 15.619 -10.277 1.00 56.12 71 HIS A C 1
ATOM 579 O O . HIS A 1 71 ? 16.338 16.706 -10.825 1.00 56.12 71 HIS A O 1
ATOM 585 N N . GLU A 1 72 ? 17.200 14.840 -9.927 1.00 55.28 72 GLU A N 1
ATOM 586 C CA . GLU A 1 72 ? 18.612 15.246 -10.061 1.00 55.28 72 GLU A CA 1
ATOM 587 C C . GLU A 1 72 ? 19.068 15.433 -11.520 1.00 55.28 72 GLU A C 1
ATOM 589 O O . GLU A 1 72 ? 19.986 16.202 -11.792 1.00 55.28 72 GLU A O 1
ATOM 594 N N . ARG A 1 73 ? 18.412 14.776 -12.486 1.00 53.84 73 ARG A N 1
ATOM 595 C CA . ARG A 1 73 ? 18.692 14.960 -13.922 1.00 53.84 73 ARG A CA 1
ATOM 596 C C . ARG A 1 73 ? 18.060 16.221 -14.520 1.00 53.84 73 ARG A C 1
ATOM 598 O O . ARG A 1 73 ? 18.499 16.650 -15.581 1.00 53.84 73 ARG A O 1
ATOM 605 N N . ASN A 1 74 ? 17.064 16.818 -13.863 1.00 52.81 74 ASN A N 1
ATOM 606 C CA . ASN A 1 74 ? 16.296 17.953 -14.391 1.00 52.81 74 ASN A CA 1
ATOM 607 C C . ASN A 1 74 ? 16.696 19.321 -13.804 1.00 52.81 74 ASN A C 1
ATOM 609 O O . ASN A 1 74 ? 16.207 20.344 -14.271 1.00 52.81 74 ASN A O 1
ATOM 613 N N . THR A 1 75 ? 17.580 19.370 -12.803 1.00 54.97 75 THR A N 1
ATOM 614 C CA . THR A 1 75 ? 18.082 20.620 -12.189 1.00 54.97 75 THR A CA 1
ATOM 615 C C . THR A 1 75 ? 19.459 21.051 -12.710 1.00 54.97 75 THR A C 1
ATOM 617 O O . THR A 1 75 ? 20.047 21.999 -12.196 1.00 54.97 75 THR A O 1
ATOM 620 N N . GLY A 1 76 ? 19.970 20.371 -13.742 1.00 53.34 76 GLY A N 1
ATOM 621 C CA . GLY A 1 76 ? 21.265 20.629 -14.378 1.00 53.34 76 GLY A CA 1
ATOM 622 C C . GLY A 1 76 ? 21.191 21.270 -15.770 1.00 53.34 76 GLY A C 1
ATOM 623 O O . GLY A 1 76 ? 22.004 20.909 -16.620 1.00 53.34 76 GLY A O 1
ATOM 624 N N . GLN A 1 77 ? 20.237 22.177 -16.023 1.00 43.97 77 GLN A N 1
ATOM 625 C CA . GLN A 1 77 ? 20.241 23.061 -17.202 1.00 43.97 77 GLN A CA 1
ATOM 626 C C . GLN A 1 77 ? 20.164 24.531 -16.806 1.00 43.97 77 GLN A C 1
ATOM 628 O O . GLN A 1 77 ? 19.334 24.862 -15.932 1.00 43.97 77 GLN A O 1
#

Radius of gyration: 14.72 Å; chains: 1; bounding box: 40×33×31 Å